Protein AF-A0A0Q2ML47-F1 (afdb_monomer_lite)

Foldseek 3Di:
DPDDQQPDDQPWWKKKWKWDPPAAIFIDIDGLAPSVVSDGCVVPVQVVADEDPGIKMFMDTVVQVPPQDTPDTNGDDDDPTPDMHYDPD

Radius of gyration: 14.0 Å; chains: 1; bounding box: 44×27×32 Å

Structure (mmCIF, N/CA/C/O backbone):
data_AF-A0A0Q2ML47-F1
#
_entry.id   AF-A0A0Q2ML47-F1
#
loop_
_atom_site.group_PDB
_atom_site.id
_atom_site.type_symbol
_atom_site.label_atom_id
_atom_site.label_alt_id
_atom_site.label_comp_id
_atom_site.label_asym_id
_atom_site.label_entity_id
_atom_site.label_seq_id
_atom_site.pdbx_PDB_ins_code
_atom_site.Cartn_x
_atom_site.Cartn_y
_atom_site.Cartn_z
_atom_site.occupancy
_atom_site.B_iso_or_equiv
_atom_site.auth_seq_id
_atom_site.auth_comp_id
_atom_site.auth_asym_id
_atom_site.auth_atom_id
_atom_site.pdbx_PDB_model_num
ATOM 1 N N . MET A 1 1 ? 28.254 -13.124 -17.550 1.00 42.06 1 MET A N 1
ATOM 2 C CA . MET A 1 1 ? 28.118 -12.096 -16.496 1.00 42.06 1 MET A CA 1
ATOM 3 C C . MET A 1 1 ? 26.900 -12.473 -15.676 1.00 42.06 1 MET A C 1
ATOM 5 O O . MET A 1 1 ? 25.880 -12.702 -16.309 1.00 42.06 1 MET A O 1
ATOM 9 N N . PRO A 1 2 ? 26.980 -12.616 -14.344 1.00 38.59 2 PRO A N 1
ATOM 10 C CA . PRO A 1 2 ? 25.771 -12.716 -13.537 1.00 38.59 2 PRO A CA 1
ATOM 11 C C . PRO A 1 2 ? 25.046 -11.365 -13.597 1.00 38.59 2 PRO A C 1
ATOM 13 O O . PRO A 1 2 ? 25.682 -10.323 -13.438 1.00 38.59 2 PRO A O 1
ATOM 16 N N . GLU A 1 3 ? 23.756 -11.383 -13.905 1.00 46.19 3 GLU A N 1
ATOM 17 C CA . GLU A 1 3 ? 22.917 -10.188 -14.022 1.00 46.19 3 GLU A CA 1
ATOM 18 C C . GLU A 1 3 ? 22.716 -9.569 -12.626 1.00 46.19 3 GLU A C 1
ATOM 20 O O . GLU A 1 3 ? 22.447 -10.277 -11.655 1.00 46.19 3 GLU A O 1
ATOM 25 N N . LEU A 1 4 ? 22.939 -8.256 -12.505 1.00 52.22 4 LEU A N 1
ATOM 26 C CA . LEU A 1 4 ? 22.783 -7.499 -11.257 1.00 52.22 4 LEU A CA 1
ATOM 27 C C . LEU A 1 4 ? 21.304 -7.490 -10.817 1.00 52.22 4 LEU A C 1
ATOM 29 O O . LEU A 1 4 ? 20.420 -7.634 -11.664 1.00 52.22 4 LEU A O 1
ATOM 33 N N . PRO A 1 5 ? 21.007 -7.354 -9.510 1.00 54.56 5 PRO A N 1
ATOM 34 C CA . PRO A 1 5 ? 19.650 -7.498 -8.993 1.00 54.56 5 PRO A CA 1
ATOM 35 C C . PRO A 1 5 ? 18.743 -6.420 -9.592 1.00 54.56 5 PRO A C 1
ATOM 37 O O . PRO A 1 5 ? 18.873 -5.253 -9.249 1.00 54.56 5 PRO A O 1
ATOM 40 N N . CYS A 1 6 ? 17.854 -6.846 -10.492 1.00 63.09 6 CYS A N 1
ATOM 41 C CA . CYS A 1 6 ? 16.721 -6.116 -11.056 1.00 63.09 6 CYS A CA 1
ATOM 42 C C . CYS A 1 6 ? 16.967 -4.589 -11.253 1.00 63.09 6 CYS A C 1
ATOM 44 O O . CYS A 1 6 ? 16.623 -3.791 -10.384 1.00 63.09 6 CYS A O 1
ATOM 46 N N . ASP A 1 7 ? 17.497 -4.180 -12.416 1.00 62.31 7 ASP A N 1
ATOM 47 C CA . ASP A 1 7 ? 17.780 -2.788 -12.861 1.00 62.31 7 ASP A CA 1
ATOM 48 C C . ASP A 1 7 ? 16.516 -1.893 -13.036 1.00 62.31 7 ASP A C 1
ATOM 50 O O . ASP A 1 7 ? 16.397 -1.078 -13.955 1.00 62.31 7 ASP A O 1
ATOM 54 N N . LEU A 1 8 ? 15.509 -2.049 -12.175 1.00 59.34 8 LEU A N 1
ATOM 55 C CA . LEU A 1 8 ? 14.292 -1.246 -12.206 1.00 59.34 8 LEU A CA 1
ATOM 56 C C . LEU A 1 8 ? 14.571 0.160 -11.643 1.00 59.34 8 LEU A C 1
ATOM 58 O O . LEU A 1 8 ? 15.196 0.289 -10.587 1.00 59.34 8 LEU A O 1
ATOM 62 N N . PRO A 1 9 ? 14.089 1.234 -12.298 1.00 56.78 9 PRO A N 1
ATOM 63 C CA . PRO A 1 9 ? 14.300 2.594 -11.823 1.00 56.78 9 PRO A CA 1
ATOM 64 C C . PRO A 1 9 ? 13.643 2.811 -10.450 1.00 56.78 9 PRO A C 1
ATOM 66 O O . PRO A 1 9 ? 12.425 2.904 -10.318 1.00 56.78 9 PRO A O 1
ATOM 69 N N . VAL A 1 10 ? 14.477 2.946 -9.418 1.00 55.72 10 VAL A N 1
ATOM 70 C CA . VAL A 1 10 ? 14.110 3.294 -8.035 1.00 55.72 10 VAL A CA 1
ATOM 71 C C . VAL A 1 10 ? 13.923 4.806 -7.885 1.00 55.72 10 VAL A C 1
ATOM 73 O O . VAL A 1 10 ? 14.621 5.457 -7.112 1.00 55.72 10 VAL A O 1
ATOM 76 N N . SER A 1 11 ? 13.029 5.419 -8.664 1.00 55.81 11 SER A N 1
ATOM 77 C CA . SER A 1 11 ? 12.875 6.883 -8.616 1.00 55.81 11 SER A CA 1
ATOM 78 C C . SER A 1 11 ? 11.821 7.375 -7.622 1.00 55.81 11 SER A C 1
ATOM 80 O O . SER A 1 11 ? 11.888 8.533 -7.222 1.00 55.81 11 SER A O 1
ATOM 82 N N . THR A 1 12 ? 10.903 6.529 -7.137 1.00 69.69 12 THR A N 1
ATOM 83 C CA . THR A 1 12 ? 9.960 6.888 -6.057 1.00 69.69 12 THR A CA 1
ATOM 84 C C . THR A 1 12 ? 9.515 5.655 -5.261 1.00 69.69 12 THR A C 1
ATOM 86 O O . THR A 1 12 ? 9.278 4.592 -5.825 1.00 69.69 12 THR A O 1
ATOM 89 N N . GLY A 1 13 ? 9.437 5.774 -3.932 1.00 88.31 13 GLY A N 1
ATOM 90 C CA . GLY A 1 13 ? 8.926 4.713 -3.056 1.00 88.31 13 GLY A CA 1
ATOM 91 C C . GLY A 1 13 ? 7.407 4.548 -3.165 1.00 88.31 13 GLY A C 1
ATOM 92 O O . GLY A 1 13 ? 6.701 5.472 -3.574 1.00 88.31 13 GLY A O 1
ATOM 93 N N . LEU A 1 14 ? 6.888 3.399 -2.742 1.00 93.94 14 LEU A N 1
ATOM 94 C CA . LEU A 1 14 ? 5.453 3.176 -2.555 1.00 93.94 14 LEU A CA 1
ATOM 95 C C . LEU A 1 14 ? 5.107 3.255 -1.066 1.00 93.94 14 LEU A C 1
ATOM 97 O O . LEU A 1 14 ? 5.943 2.973 -0.206 1.00 93.94 14 LEU A O 1
ATOM 101 N N . ILE A 1 15 ? 3.867 3.620 -0.756 1.00 96.00 15 ILE A N 1
ATOM 102 C CA . ILE A 1 15 ? 3.294 3.516 0.587 1.00 96.00 15 ILE A CA 1
ATOM 103 C C . ILE A 1 15 ? 2.154 2.513 0.517 1.00 96.00 15 ILE A C 1
ATOM 105 O O . ILE A 1 15 ? 1.251 2.672 -0.304 1.00 96.00 15 ILE A O 1
ATOM 109 N N . ILE A 1 16 ? 2.191 1.510 1.389 1.00 96.81 16 ILE A N 1
ATOM 110 C CA . ILE A 1 16 ? 1.085 0.577 1.604 1.00 96.81 16 ILE A CA 1
ATOM 111 C C . ILE A 1 16 ? 0.408 0.982 2.907 1.00 96.81 16 ILE A C 1
ATOM 113 O O . ILE A 1 16 ? 1.054 1.001 3.953 1.00 96.81 16 ILE A O 1
ATOM 117 N N . TRP A 1 17 ? -0.878 1.307 2.840 1.00 97.50 17 TRP A N 1
ATOM 118 C CA . TRP A 1 17 ? -1.744 1.573 3.985 1.00 97.50 17 TRP A CA 1
ATOM 119 C C . TRP A 1 17 ? -2.701 0.405 4.181 1.00 97.50 17 TRP A C 1
ATOM 121 O O . TRP A 1 17 ? -3.198 -0.153 3.203 1.00 97.50 17 TRP A O 1
ATOM 131 N N . GLN A 1 18 ? -2.954 0.036 5.430 1.00 96.81 18 GLN A N 1
ATOM 132 C CA . GLN A 1 18 ? -3.745 -1.131 5.789 1.00 96.81 18 GLN A CA 1
ATOM 133 C C . GLN A 1 18 ? -4.701 -0.808 6.936 1.00 96.81 18 GLN A C 1
ATOM 135 O O . GLN A 1 18 ? -4.291 -0.295 7.979 1.00 96.81 18 GLN A O 1
ATOM 140 N N . HIS A 1 19 ? -5.954 -1.193 6.729 1.00 96.50 19 HIS A N 1
ATOM 141 C CA . HIS A 1 19 ? -7.023 -1.271 7.708 1.00 96.50 19 HIS A CA 1
ATOM 142 C C . HIS A 1 19 ? -7.322 -2.733 8.023 1.00 96.50 19 HIS A C 1
ATOM 144 O O . HIS A 1 19 ? -7.341 -3.583 7.124 1.00 96.50 19 HIS A O 1
ATOM 150 N N . GLY A 1 20 ? -7.587 -3.014 9.295 1.00 95.19 20 GLY A N 1
ATOM 151 C CA . GLY A 1 20 ? -8.048 -4.320 9.740 1.00 95.19 20 GLY A CA 1
ATOM 152 C C . GLY A 1 20 ? -8.987 -4.212 10.944 1.00 95.19 20 GLY A C 1
ATOM 153 O O . GLY A 1 20 ? -8.863 -3.274 11.737 1.00 95.19 20 GLY A O 1
ATOM 154 N N . PRO A 1 21 ? -9.901 -5.179 11.135 1.00 94.06 21 PRO A N 1
ATOM 155 C CA . PRO A 1 21 ? -10.853 -5.147 12.239 1.00 94.06 21 PRO A CA 1
ATOM 156 C C . PRO A 1 21 ? -10.161 -5.169 13.607 1.00 94.06 21 PRO A C 1
ATOM 158 O O . PRO A 1 21 ? -9.292 -6.000 13.869 1.00 94.06 21 PRO A O 1
ATOM 161 N N . GLY A 1 22 ? -10.575 -4.274 14.506 1.00 94.12 22 GLY A N 1
ATOM 162 C CA . GLY A 1 22 ? -10.115 -4.260 15.900 1.00 94.12 22 GLY A CA 1
ATOM 163 C C . GLY A 1 22 ? -8.673 -3.786 16.113 1.00 94.12 22 GLY A C 1
ATOM 164 O O . GLY A 1 22 ? -8.186 -3.843 17.242 1.00 94.12 22 GLY A O 1
ATOM 165 N N . VAL A 1 23 ? -7.994 -3.297 15.071 1.00 93.75 23 VAL A N 1
ATOM 166 C CA . VAL A 1 23 ? -6.646 -2.723 15.167 1.00 93.75 23 VAL A CA 1
ATOM 167 C C . VAL A 1 23 ? -6.594 -1.336 14.520 1.00 93.75 23 VAL A C 1
ATOM 169 O O . VAL A 1 23 ? -7.314 -1.089 13.557 1.00 93.75 23 VAL A O 1
ATOM 172 N N . PRO A 1 24 ? -5.753 -0.412 15.020 1.00 95.88 24 PRO A N 1
ATOM 173 C CA . PRO A 1 24 ? -5.551 0.872 14.360 1.00 95.88 24 PRO A CA 1
ATOM 174 C C . PRO A 1 24 ? -4.925 0.707 12.974 1.00 95.88 24 PRO A C 1
ATOM 176 O O . PRO A 1 24 ? -4.074 -0.167 12.787 1.00 95.88 24 PRO A O 1
ATOM 179 N N . ASP A 1 25 ? -5.277 1.606 12.058 1.00 96.69 25 ASP A N 1
ATOM 180 C CA . ASP A 1 25 ? -4.707 1.658 10.713 1.00 96.69 25 ASP A CA 1
ATOM 181 C C . ASP A 1 25 ? -3.191 1.841 10.747 1.00 96.69 25 ASP A C 1
ATOM 183 O O . ASP A 1 25 ? -2.644 2.550 11.604 1.00 96.69 25 ASP A O 1
ATOM 187 N N . ARG A 1 26 ? -2.503 1.220 9.789 1.00 96.44 26 ARG A N 1
ATOM 188 C CA . ARG A 1 26 ? -1.038 1.232 9.695 1.00 96.44 26 ARG A CA 1
ATOM 189 C C . ARG A 1 26 ? -0.592 1.531 8.279 1.00 96.44 26 ARG A C 1
ATOM 191 O O . ARG A 1 26 ? -1.315 1.280 7.323 1.00 96.44 26 ARG A O 1
ATOM 198 N N . ALA A 1 27 ? 0.630 2.029 8.149 1.00 96.62 27 ALA A N 1
ATOM 199 C CA . ALA A 1 27 ? 1.257 2.211 6.853 1.00 96.62 27 ALA A CA 1
ATOM 200 C C . ALA A 1 27 ? 2.752 1.904 6.899 1.00 96.62 27 ALA A C 1
ATOM 202 O O . ALA A 1 27 ? 3.417 2.184 7.901 1.00 96.62 27 ALA A O 1
ATOM 203 N N . ILE A 1 28 ? 3.265 1.367 5.794 1.00 94.69 28 ILE A N 1
ATOM 204 C CA . ILE A 1 28 ? 4.676 1.032 5.588 1.00 94.69 28 ILE A CA 1
ATOM 205 C C . ILE A 1 28 ? 5.167 1.570 4.243 1.00 94.69 28 ILE A C 1
ATOM 207 O O . ILE A 1 28 ? 4.388 1.720 3.300 1.00 94.69 28 ILE A O 1
ATOM 211 N N . PHE A 1 29 ? 6.472 1.826 4.144 1.00 92.69 29 PHE A N 1
ATOM 212 C CA . PHE A 1 29 ? 7.113 2.030 2.849 1.00 92.69 29 PHE A CA 1
ATOM 213 C C . PHE A 1 29 ? 7.392 0.689 2.174 1.00 92.69 29 PHE A C 1
ATOM 215 O O . PHE A 1 29 ? 7.806 -0.272 2.822 1.00 92.69 29 PHE A O 1
ATOM 222 N N . ALA A 1 30 ? 7.208 0.658 0.859 1.00 90.25 30 ALA A N 1
ATOM 223 C CA . ALA A 1 30 ? 7.559 -0.459 0.002 1.00 90.25 30 ALA A CA 1
ATOM 224 C C . ALA A 1 30 ? 8.488 0.010 -1.124 1.00 90.25 30 ALA A C 1
ATOM 226 O O . ALA A 1 30 ? 8.383 1.135 -1.624 1.00 90.25 30 ALA A O 1
ATOM 227 N N . ASN A 1 31 ? 9.404 -0.869 -1.527 1.00 88.56 31 ASN A N 1
ATOM 228 C CA . ASN A 1 31 ? 10.228 -0.650 -2.711 1.00 88.56 31 ASN A CA 1
ATOM 229 C C . ASN A 1 31 ? 9.324 -0.736 -3.958 1.00 88.56 31 ASN A C 1
ATOM 231 O O . ASN A 1 31 ? 8.461 -1.614 -3.993 1.00 88.56 31 ASN A O 1
ATOM 235 N N . PRO A 1 32 ? 9.465 0.141 -4.968 1.00 88.50 32 PRO A N 1
ATOM 236 C CA . PRO A 1 32 ? 8.776 -0.012 -6.253 1.00 88.50 32 PRO A CA 1
ATOM 237 C C . PRO A 1 32 ? 9.157 -1.283 -7.022 1.00 88.50 32 PRO A C 1
ATOM 239 O O . PRO A 1 32 ? 8.391 -1.715 -7.881 1.00 88.50 32 PRO A O 1
ATOM 242 N N . ALA A 1 33 ? 10.311 -1.877 -6.719 1.00 88.12 33 ALA A N 1
ATOM 243 C CA . ALA A 1 33 ? 10.744 -3.165 -7.232 1.00 88.12 33 ALA A CA 1
ATOM 244 C C . ALA A 1 33 ? 10.567 -4.255 -6.167 1.00 88.12 33 ALA A C 1
ATOM 246 O O . ALA A 1 33 ? 11.120 -4.170 -5.065 1.00 88.12 33 ALA A O 1
ATOM 247 N N . ASP A 1 34 ? 9.850 -5.313 -6.527 1.00 85.75 34 ASP A N 1
ATOM 248 C CA . ASP A 1 34 ? 9.851 -6.565 -5.791 1.00 85.75 34 ASP A CA 1
ATOM 249 C C . ASP A 1 34 ? 11.154 -7.302 -6.110 1.00 85.75 34 ASP A C 1
ATOM 251 O O . ASP A 1 34 ? 11.281 -7.990 -7.126 1.00 85.75 34 ASP A O 1
ATOM 255 N N . ILE A 1 35 ? 12.138 -7.127 -5.230 1.00 82.56 35 ILE A N 1
ATOM 256 C CA . ILE A 1 35 ? 13.484 -7.692 -5.375 1.00 82.56 35 ILE A CA 1
ATOM 257 C C . ILE A 1 35 ? 13.507 -9.225 -5.327 1.00 82.56 35 ILE A C 1
ATOM 259 O O . ILE A 1 35 ? 14.484 -9.825 -5.765 1.00 82.56 35 ILE A O 1
ATOM 263 N N . TYR A 1 36 ? 12.457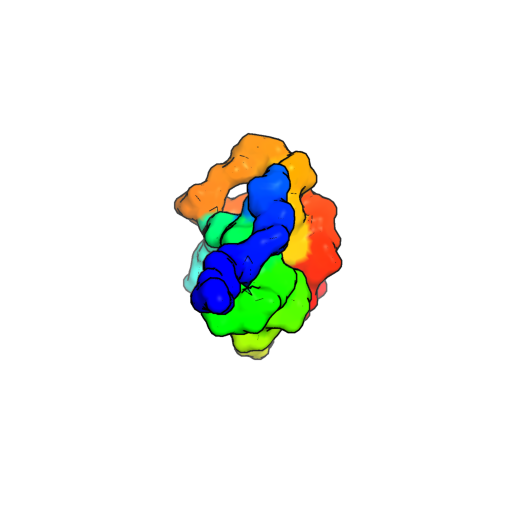 -9.863 -4.802 1.00 83.31 36 TYR A N 1
ATOM 264 C CA . TYR A 1 36 ? 12.379 -11.321 -4.715 1.00 83.31 36 TYR A CA 1
ATOM 265 C C . TYR A 1 36 ? 11.854 -11.931 -6.011 1.00 83.31 36 TYR A C 1
ATOM 267 O O . TYR A 1 36 ? 12.292 -13.010 -6.403 1.00 83.31 36 TYR A O 1
ATOM 275 N N . ASN A 1 37 ? 10.937 -11.234 -6.686 1.00 83.75 37 ASN A N 1
ATOM 276 C CA . ASN A 1 37 ? 10.345 -11.687 -7.945 1.00 83.75 37 ASN A CA 1
ATOM 277 C C . ASN A 1 37 ? 10.944 -11.004 -9.188 1.00 83.75 37 ASN A C 1
ATOM 279 O O . ASN A 1 37 ? 10.564 -11.356 -10.305 1.00 83.75 37 ASN A O 1
ATOM 283 N N . CYS A 1 38 ? 11.848 -10.032 -9.011 1.00 84.19 38 CYS A N 1
ATOM 284 C CA . CYS A 1 38 ? 12.357 -9.131 -10.053 1.00 84.19 38 CYS A CA 1
ATOM 285 C C . CYS A 1 38 ? 11.246 -8.555 -10.944 1.00 84.19 38 CYS A C 1
ATOM 287 O O . CYS A 1 38 ? 11.313 -8.589 -12.174 1.00 84.19 38 CYS A O 1
ATOM 289 N N . ARG A 1 39 ? 10.197 -8.028 -10.310 1.00 84.69 39 ARG A N 1
ATOM 290 C CA . ARG A 1 39 ? 9.046 -7.409 -10.981 1.00 84.69 39 ARG A CA 1
ATOM 291 C C . ARG A 1 39 ? 8.697 -6.079 -10.320 1.00 84.69 39 ARG A C 1
ATOM 293 O O . ARG A 1 39 ? 9.074 -5.862 -9.169 1.00 84.69 39 ARG A O 1
ATOM 300 N N . PRO A 1 40 ? 7.974 -5.180 -11.003 1.00 87.88 40 PRO A N 1
ATOM 301 C CA . PRO A 1 40 ? 7.336 -4.055 -10.337 1.00 87.88 40 PRO A CA 1
ATOM 302 C C . PRO A 1 40 ? 6.480 -4.541 -9.163 1.00 87.88 40 PRO A C 1
ATOM 304 O O . PRO A 1 40 ? 5.690 -5.471 -9.308 1.00 87.88 40 PRO A O 1
ATOM 307 N N . THR A 1 41 ? 6.586 -3.887 -8.009 1.00 90.75 41 THR A N 1
ATOM 308 C CA . THR A 1 41 ? 5.773 -4.212 -6.827 1.00 90.75 41 THR A CA 1
ATOM 309 C C . THR A 1 41 ? 4.285 -4.126 -7.137 1.00 90.75 41 THR A C 1
ATOM 311 O O . THR A 1 41 ? 3.510 -4.931 -6.640 1.00 90.75 41 THR A O 1
ATOM 314 N N . LEU A 1 42 ? 3.866 -3.211 -8.013 1.00 91.56 42 LEU A N 1
ATOM 315 C CA . LEU A 1 42 ? 2.468 -3.111 -8.440 1.00 91.56 42 LEU A CA 1
ATOM 316 C C . LEU A 1 42 ? 1.942 -4.390 -9.120 1.00 91.56 42 LEU A C 1
ATOM 318 O O . LEU A 1 42 ? 0.742 -4.647 -9.048 1.00 91.56 42 LEU A O 1
ATOM 322 N N . ASP A 1 43 ? 2.815 -5.225 -9.686 1.00 92.06 43 ASP A N 1
ATOM 323 C CA . ASP A 1 43 ? 2.424 -6.494 -10.307 1.00 92.06 43 ASP A CA 1
ATOM 324 C C . ASP A 1 43 ? 2.266 -7.625 -9.278 1.00 92.06 43 ASP A C 1
ATOM 326 O O . ASP A 1 43 ? 1.536 -8.587 -9.523 1.00 92.06 43 ASP A O 1
ATOM 330 N N . THR A 1 44 ? 2.943 -7.540 -8.127 1.00 91.56 44 THR A N 1
ATOM 331 C CA . THR A 1 44 ? 3.010 -8.636 -7.141 1.00 91.56 44 THR A CA 1
ATOM 332 C C . THR A 1 44 ? 2.330 -8.319 -5.807 1.00 91.56 44 THR A C 1
ATOM 334 O O . THR A 1 44 ? 1.919 -9.239 -5.097 1.00 91.56 44 THR A O 1
ATOM 337 N N . TRP A 1 45 ? 2.135 -7.040 -5.464 1.00 94.25 45 TRP A N 1
ATOM 338 C CA . TRP A 1 45 ? 1.742 -6.609 -4.114 1.00 94.25 45 TRP A CA 1
ATOM 339 C C . TRP A 1 45 ? 0.400 -7.175 -3.650 1.00 94.25 45 TRP A C 1
ATOM 341 O O . TRP A 1 45 ? 0.240 -7.454 -2.459 1.00 94.25 45 TRP A O 1
ATOM 351 N N . ARG A 1 46 ? -0.556 -7.358 -4.575 1.00 95.31 46 ARG A N 1
ATOM 352 C CA . ARG A 1 46 ? -1.920 -7.810 -4.257 1.00 95.31 46 ARG A CA 1
ATOM 353 C C . ARG A 1 46 ? -1.917 -9.157 -3.541 1.00 95.31 46 ARG A C 1
ATOM 355 O O . ARG A 1 46 ? -2.704 -9.347 -2.621 1.00 95.31 46 ARG A O 1
ATOM 362 N N . ALA A 1 47 ? -1.017 -10.064 -3.930 1.00 92.94 47 ALA A N 1
ATOM 363 C CA . ALA A 1 47 ? -0.915 -11.403 -3.352 1.00 92.94 47 ALA A CA 1
ATOM 364 C C . ALA A 1 47 ? -0.470 -11.392 -1.878 1.00 92.94 47 ALA A C 1
ATOM 366 O O . ALA A 1 47 ? -0.731 -12.347 -1.153 1.00 92.94 47 ALA A O 1
ATOM 367 N N . GLY A 1 48 ? 0.188 -10.316 -1.433 1.00 91.81 48 GLY A N 1
ATOM 368 C CA . GLY A 1 48 ? 0.643 -10.146 -0.053 1.00 91.81 48 GLY A CA 1
ATOM 369 C C . GLY A 1 48 ? -0.330 -9.390 0.854 1.00 91.81 48 GLY A C 1
ATOM 370 O O . GLY A 1 48 ? 0.001 -9.161 2.016 1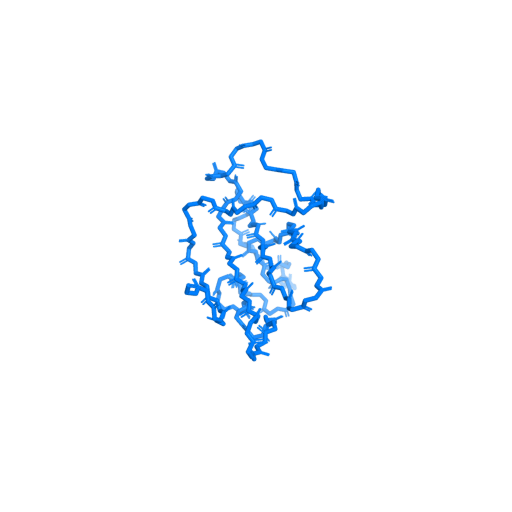.00 91.81 48 GLY A O 1
ATOM 371 N N . GLN A 1 49 ? -1.491 -8.956 0.352 1.00 95.19 49 GLN A N 1
ATOM 372 C CA . GLN A 1 49 ? -2.425 -8.166 1.155 1.00 95.19 49 GLN A CA 1
ATOM 373 C C . GLN A 1 49 ? -3.402 -9.049 1.939 1.00 95.19 49 GLN A C 1
ATOM 375 O O . GLN A 1 49 ? -3.883 -10.055 1.409 1.00 95.19 49 GLN A O 1
ATOM 380 N N . PRO A 1 50 ? -3.741 -8.676 3.187 1.00 92.31 50 PRO A N 1
ATOM 381 C CA . PRO A 1 50 ? -4.791 -9.355 3.929 1.00 92.31 50 PRO A CA 1
ATOM 382 C C . PRO A 1 50 ? -6.134 -9.222 3.204 1.00 92.31 50 PRO A C 1
ATOM 384 O O . PRO A 1 50 ? -6.451 -8.184 2.621 1.00 92.31 50 PRO A O 1
ATOM 387 N N . THR A 1 51 ? -6.928 -10.289 3.259 1.00 88.62 51 THR A N 1
ATOM 388 C CA . THR A 1 51 ? -8.267 -10.358 2.664 1.00 88.62 51 THR A CA 1
ATOM 389 C C . THR A 1 51 ? -9.279 -10.846 3.695 1.00 88.62 51 THR A C 1
ATOM 391 O O . THR A 1 51 ? -8.914 -11.480 4.686 1.00 88.62 51 THR A O 1
ATOM 394 N N . GLY A 1 52 ? -10.554 -10.547 3.457 1.00 90.75 52 GLY A N 1
ATOM 395 C CA . GLY A 1 52 ? -11.665 -10.917 4.330 1.00 90.75 52 GLY A CA 1
ATOM 396 C C . GLY A 1 52 ? -12.417 -9.702 4.882 1.00 90.75 52 GLY A C 1
ATOM 397 O O . GLY A 1 52 ? -11.980 -8.568 4.669 1.00 90.75 52 GLY A O 1
ATOM 398 N N . PRO A 1 53 ? -13.538 -9.940 5.589 1.00 93.19 53 PRO A N 1
ATOM 399 C CA . PRO A 1 53 ? -14.441 -8.882 6.023 1.00 93.19 53 PRO A CA 1
ATOM 400 C C . PRO A 1 53 ? -13.743 -7.785 6.828 1.00 93.19 53 PRO A C 1
ATOM 402 O O . PRO A 1 53 ? -13.125 -8.061 7.858 1.00 93.19 53 PRO A O 1
ATOM 405 N N . GLY A 1 54 ? -13.863 -6.542 6.363 1.00 93.31 54 GLY A N 1
ATOM 406 C CA . GLY A 1 54 ? -13.322 -5.364 7.050 1.00 93.31 54 GLY A CA 1
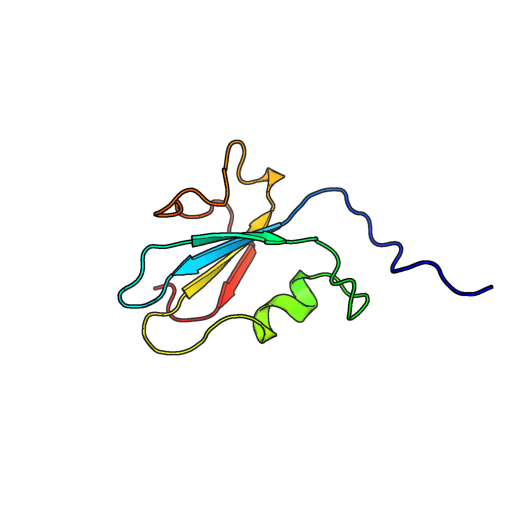ATOM 407 C C . GLY A 1 54 ? -11.804 -5.187 6.946 1.00 93.31 54 GLY A C 1
ATOM 408 O O . GLY A 1 54 ? -11.256 -4.310 7.609 1.00 93.31 54 GLY A O 1
ATOM 409 N N . TYR A 1 55 ? -11.106 -5.978 6.127 1.00 96.56 55 TYR A N 1
ATOM 410 C CA . TYR A 1 55 ? -9.730 -5.669 5.739 1.00 96.56 55 TYR A CA 1
ATOM 411 C C . TYR A 1 55 ? -9.718 -4.808 4.484 1.00 96.56 55 TYR A C 1
ATOM 413 O O . TYR A 1 55 ? -10.394 -5.117 3.505 1.00 96.56 55 TYR A O 1
ATOM 421 N N . CYS A 1 56 ? -8.897 -3.762 4.482 1.00 96.81 56 CYS A N 1
ATOM 422 C CA . CYS A 1 56 ? -8.669 -2.938 3.303 1.00 96.81 56 CYS A CA 1
ATOM 423 C C . CYS A 1 56 ? -7.198 -2.543 3.227 1.00 96.81 56 CYS A C 1
ATOM 425 O O . CYS A 1 56 ? -6.649 -1.978 4.168 1.00 96.81 56 CYS A O 1
ATOM 427 N N . SER A 1 57 ? -6.561 -2.808 2.093 1.00 97.81 57 SER A N 1
ATOM 428 C CA . SER A 1 57 ? -5.202 -2.356 1.801 1.00 97.81 57 SER A CA 1
ATOM 429 C C . SER A 1 57 ? -5.217 -1.422 0.601 1.00 97.81 57 SER A C 1
ATOM 431 O O . SER A 1 57 ? -5.894 -1.692 -0.390 1.00 97.81 57 SER A O 1
ATOM 433 N N . LYS A 1 58 ? -4.468 -0.325 0.675 1.00 97.81 58 LYS A N 1
ATOM 434 C CA . LYS A 1 58 ? -4.340 0.682 -0.385 1.00 97.81 58 LYS A CA 1
ATOM 435 C C . LYS A 1 58 ? -2.867 0.935 -0.650 1.00 97.81 58 LYS A C 1
ATOM 437 O O . LYS A 1 58 ? -2.079 0.982 0.293 1.00 97.81 58 LYS A O 1
ATOM 442 N N . ILE A 1 59 ? -2.504 1.138 -1.910 1.00 97.69 59 ILE A N 1
ATOM 443 C CA . ILE A 1 59 ? -1.137 1.486 -2.298 1.00 97.69 59 ILE A CA 1
ATOM 444 C C . ILE A 1 59 ? -1.117 2.789 -3.093 1.00 97.69 59 ILE A C 1
ATOM 446 O O . ILE A 1 59 ? -2.000 3.044 -3.914 1.00 97.69 59 ILE A O 1
ATOM 450 N N . ALA A 1 60 ? -0.124 3.634 -2.835 1.00 96.69 60 ALA 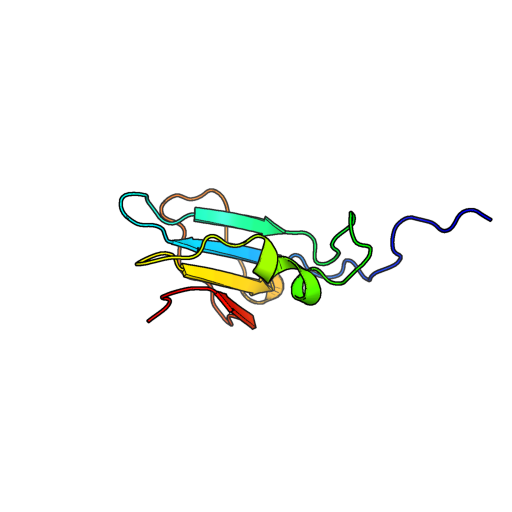A N 1
ATOM 451 C CA . ALA A 1 60 ? 0.079 4.891 -3.551 1.00 96.69 60 ALA A CA 1
ATOM 452 C C . ALA A 1 60 ? 1.569 5.224 -3.681 1.00 96.69 60 ALA A C 1
ATOM 454 O O . ALA A 1 60 ? 2.397 4.728 -2.913 1.00 96.69 60 ALA A O 1
ATOM 455 N N . TRP A 1 61 ? 1.912 6.106 -4.619 1.00 94.50 61 TRP A N 1
ATOM 456 C CA . TRP A 1 61 ? 3.260 6.658 -4.718 1.00 94.50 61 TRP A CA 1
ATOM 457 C C . TRP A 1 61 ? 3.538 7.573 -3.524 1.00 94.50 61 TRP A C 1
ATOM 459 O O . TRP A 1 61 ? 2.693 8.386 -3.132 1.00 94.50 61 TRP A O 1
ATOM 469 N N . SER A 1 62 ? 4.742 7.487 -2.956 1.00 93.31 62 SER A N 1
ATOM 470 C CA . SER A 1 62 ? 5.140 8.375 -1.859 1.00 93.31 62 SER A CA 1
ATOM 471 C C . SER A 1 62 ? 5.222 9.836 -2.306 1.00 93.31 62 SER A C 1
ATOM 473 O O . SER A 1 62 ? 4.833 10.730 -1.560 1.00 93.31 62 SER A O 1
ATOM 475 N N . ALA A 1 63 ? 5.638 10.079 -3.552 1.00 92.19 63 ALA A N 1
ATOM 476 C CA . ALA A 1 63 ? 5.681 11.412 -4.154 1.00 92.19 63 ALA A CA 1
ATOM 477 C C . ALA A 1 63 ? 4.298 12.087 -4.227 1.00 92.19 63 ALA A C 1
ATOM 479 O O . ALA A 1 63 ? 4.196 13.308 -4.132 1.00 92.19 63 ALA A O 1
ATOM 480 N N . ASP A 1 64 ? 3.230 11.296 -4.332 1.00 94.62 64 ASP A N 1
ATOM 481 C CA . ASP A 1 64 ? 1.846 11.774 -4.327 1.00 94.62 64 ASP A CA 1
ATOM 482 C C . ASP A 1 64 ? 1.294 12.049 -2.917 1.00 94.62 64 ASP A C 1
ATOM 484 O O . ASP A 1 64 ? 0.209 12.618 -2.756 1.00 94.62 64 ASP A O 1
ATOM 488 N N . ASN A 1 65 ? 2.058 11.677 -1.889 1.00 94.25 65 ASN A N 1
ATOM 489 C CA . ASN A 1 65 ? 1.730 11.800 -0.476 1.00 94.25 65 ASN A CA 1
ATOM 490 C C . ASN A 1 65 ? 2.843 12.567 0.272 1.00 94.25 65 ASN A C 1
ATOM 492 O O . ASN A 1 65 ? 3.460 12.028 1.194 1.00 94.25 65 ASN A O 1
ATOM 496 N N . PRO A 1 66 ? 3.135 13.828 -0.106 1.00 93.31 66 PRO A N 1
ATOM 497 C CA . PRO A 1 66 ? 4.218 14.591 0.505 1.00 93.31 66 PRO A CA 1
ATOM 498 C C . PRO A 1 66 ? 3.972 14.799 2.005 1.00 93.31 66 PRO A C 1
ATOM 500 O O . PRO A 1 66 ? 2.874 15.174 2.421 1.00 93.31 66 PRO A O 1
ATOM 503 N N . GLY A 1 67 ? 5.006 14.560 2.815 1.00 91.00 67 GLY A N 1
ATOM 504 C CA . GLY A 1 67 ? 4.941 14.670 4.276 1.00 91.00 67 GLY A CA 1
ATOM 505 C C . GLY A 1 67 ? 4.278 13.482 4.980 1.00 91.00 67 GLY A C 1
ATOM 506 O O . GLY A 1 67 ? 4.094 13.532 6.193 1.00 91.00 67 GLY A O 1
ATOM 507 N N . TYR A 1 68 ? 3.922 12.418 4.255 1.00 92.88 68 TYR A N 1
ATOM 508 C CA . TYR A 1 68 ? 3.394 11.205 4.867 1.00 92.88 68 TYR A CA 1
ATOM 509 C C . TYR A 1 68 ? 4.490 10.467 5.647 1.00 92.88 68 TYR A C 1
ATOM 511 O O . TYR A 1 68 ? 5.553 10.164 5.104 1.00 92.88 68 TYR A O 1
ATOM 519 N N . ILE A 1 69 ? 4.221 10.160 6.917 1.00 90.50 69 ILE A N 1
ATOM 520 C CA . ILE A 1 69 ? 5.159 9.485 7.820 1.00 90.50 69 ILE A CA 1
ATOM 521 C C . ILE A 1 69 ? 4.599 8.091 8.139 1.00 90.50 69 ILE A C 1
ATOM 523 O O . ILE A 1 69 ? 3.724 7.973 9.003 1.00 90.50 69 ILE A O 1
ATOM 527 N N . PRO A 1 70 ? 5.058 7.022 7.463 1.00 83.31 70 PRO A N 1
ATOM 528 C CA . PRO A 1 70 ? 4.686 5.670 7.864 1.00 83.31 70 PRO A CA 1
ATOM 529 C C . PRO A 1 70 ? 5.217 5.350 9.267 1.00 83.31 70 PRO A C 1
ATOM 531 O O . PRO A 1 70 ? 6.268 5.837 9.682 1.00 83.31 70 PRO A O 1
ATOM 534 N N . GLY A 1 71 ? 4.451 4.553 10.014 1.00 86.38 71 GLY A N 1
ATOM 535 C CA . GLY A 1 71 ? 4.690 4.261 11.434 1.00 86.38 71 GLY A CA 1
ATOM 536 C C . GLY A 1 71 ? 3.876 5.113 12.418 1.00 86.38 71 GLY A C 1
ATOM 537 O O . GLY A 1 71 ? 3.715 4.710 13.570 1.00 86.38 71 GLY A O 1
ATOM 538 N N . VAL A 1 72 ? 3.292 6.239 11.986 1.00 92.06 72 VAL A N 1
ATOM 539 C CA . VAL A 1 72 ? 2.298 6.964 12.797 1.00 92.06 72 VAL A CA 1
ATOM 540 C C . VAL A 1 72 ? 1.031 6.117 12.917 1.00 92.06 72 VAL A C 1
ATOM 542 O O . VAL A 1 72 ? 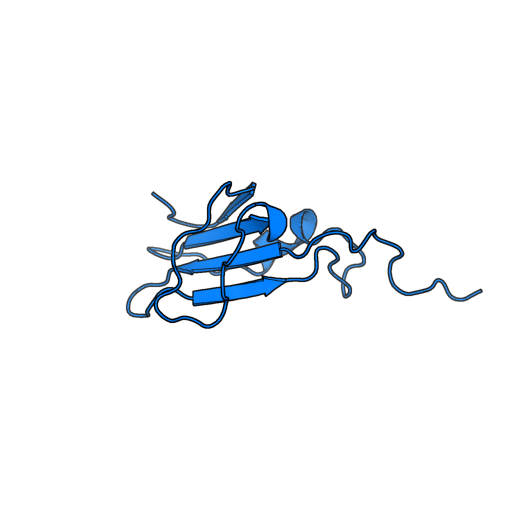0.544 5.584 11.923 1.00 92.06 72 VAL A O 1
ATOM 545 N N . THR A 1 73 ? 0.512 5.984 14.140 1.00 91.00 73 THR A N 1
ATOM 546 C CA . THR A 1 73 ? -0.672 5.171 14.445 1.00 91.00 73 THR A CA 1
ATOM 547 C C . THR A 1 73 ? -1.735 6.025 15.154 1.00 91.00 73 THR A C 1
ATOM 549 O O . THR A 1 73 ? -1.420 6.598 16.199 1.00 91.00 73 THR A O 1
ATOM 552 N N . PRO A 1 74 ? -2.982 6.099 14.647 1.00 92.44 74 PRO A N 1
ATOM 553 C CA . PRO A 1 74 ? -3.449 5.492 13.399 1.00 92.44 74 PRO A CA 1
ATOM 554 C C . PRO A 1 74 ? -2.846 6.179 12.167 1.00 92.44 74 PRO A C 1
ATOM 556 O O . PRO A 1 74 ? -2.638 7.394 12.146 1.00 92.44 74 PRO A O 1
ATOM 559 N N . ALA A 1 75 ? -2.566 5.389 11.135 1.00 96.38 75 ALA A N 1
ATOM 560 C CA . ALA A 1 75 ? -2.053 5.899 9.875 1.00 96.38 75 ALA A CA 1
ATOM 561 C C . ALA A 1 75 ? -3.147 6.665 9.120 1.00 96.38 75 ALA A C 1
ATOM 563 O O . ALA A 1 75 ? -4.242 6.150 8.897 1.00 96.38 75 ALA A O 1
ATOM 564 N N . ALA A 1 76 ? -2.841 7.886 8.681 1.00 95.62 76 ALA A N 1
ATOM 565 C CA . ALA A 1 76 ? -3.775 8.683 7.892 1.00 95.62 76 ALA A CA 1
ATOM 566 C C . ALA A 1 76 ? -4.079 8.012 6.532 1.00 95.62 76 ALA A C 1
ATOM 568 O O . ALA A 1 76 ? -3.204 7.341 5.981 1.00 95.62 76 ALA A O 1
ATOM 569 N N . PRO A 1 77 ? -5.267 8.213 5.938 1.00 95.06 77 PRO A N 1
ATOM 570 C CA . PRO A 1 77 ? -5.571 7.685 4.609 1.00 95.06 77 PRO A CA 1
ATOM 571 C C . PRO A 1 77 ? -4.611 8.199 3.525 1.00 95.06 77 PRO A C 1
ATOM 573 O O . PRO A 1 77 ? -4.156 9.345 3.572 1.00 95.06 77 PRO A O 1
ATOM 576 N N . LEU A 1 78 ? -4.342 7.366 2.515 1.00 96.50 78 LEU A N 1
ATOM 577 C CA . LEU A 1 78 ? -3.530 7.748 1.355 1.00 96.50 78 LEU A CA 1
ATOM 578 C C . LEU A 1 78 ? -4.304 8.641 0.380 1.00 96.50 78 LEU A C 1
ATOM 580 O O . LEU A 1 78 ? -5.506 8.475 0.159 1.00 96.50 78 LEU A O 1
ATOM 584 N N . LYS A 1 79 ? -3.578 9.550 -0.268 1.00 95.88 79 LYS A N 1
ATOM 585 C CA . LYS A 1 79 ? -4.011 10.319 -1.438 1.00 95.88 79 LYS A CA 1
ATOM 586 C C . LYS A 1 79 ? -3.562 9.608 -2.715 1.00 95.88 79 LYS A C 1
ATOM 588 O O . LYS A 1 79 ? -2.543 8.920 -2.709 1.00 95.88 79 LYS A O 1
ATOM 593 N N . LYS A 1 80 ? -4.311 9.823 -3.807 1.00 95.44 80 LYS A N 1
ATOM 594 C CA . LYS A 1 80 ? -4.034 9.271 -5.150 1.00 95.44 80 LYS A CA 1
ATOM 595 C C . LYS A 1 80 ? -3.710 7.771 -5.109 1.00 95.44 80 LYS A C 1
ATOM 597 O O . LYS A 1 80 ? -2.652 7.326 -5.542 1.00 95.44 80 LYS A O 1
ATOM 602 N N . VAL A 1 81 ? -4.633 7.009 -4.529 1.00 96.94 81 VAL A N 1
ATOM 603 C CA . VAL A 1 81 ? -4.550 5.547 -4.461 1.00 96.94 81 VAL A CA 1
ATOM 604 C C . VAL A 1 81 ? -4.418 4.990 -5.880 1.00 96.94 81 VAL A C 1
ATOM 606 O O . VAL A 1 81 ? -5.240 5.301 -6.739 1.00 96.94 81 VAL A O 1
ATOM 609 N N . ILE A 1 82 ? -3.371 4.198 -6.108 1.00 96.81 82 ILE A N 1
ATOM 610 C CA . ILE A 1 82 ? -3.097 3.522 -7.383 1.00 96.81 82 ILE A CA 1
ATOM 611 C C . ILE A 1 82 ? -3.958 2.266 -7.481 1.00 96.81 82 ILE A C 1
ATOM 613 O O . ILE A 1 82 ? -4.555 1.996 -8.518 1.00 96.81 82 ILE A O 1
ATOM 617 N N . ASP A 1 83 ? -3.999 1.496 -6.394 1.00 96.69 83 ASP A N 1
ATOM 618 C CA . ASP A 1 83 ? -4.711 0.229 -6.323 1.00 96.69 83 ASP A CA 1
ATOM 619 C C . ASP A 1 83 ? -5.155 -0.074 -4.882 1.00 96.69 83 ASP A C 1
ATOM 621 O O . ASP A 1 83 ? -4.609 0.464 -3.909 1.00 96.69 83 ASP A O 1
ATOM 625 N N . GLN A 1 84 ? -6.163 -0.934 -4.750 1.00 96.88 84 GLN A N 1
ATOM 626 C CA . GLN A 1 84 ? -6.722 -1.355 -3.472 1.00 96.88 84 GLN A CA 1
ATOM 627 C C . GLN A 1 84 ? -7.164 -2.826 -3.473 1.00 96.88 84 GLN A C 1
ATOM 629 O O . GLN A 1 84 ? -7.580 -3.3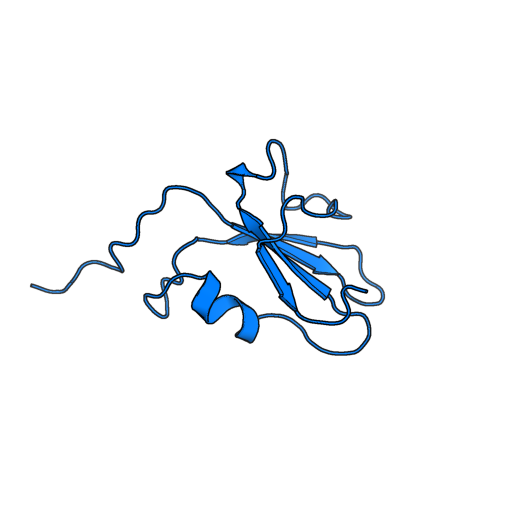78 -4.496 1.00 96.88 84 GLN A O 1
ATOM 634 N N . VAL A 1 85 ? -7.095 -3.456 -2.299 1.00 96.81 85 VAL A N 1
ATOM 635 C CA . VAL A 1 85 ? -7.480 -4.854 -2.056 1.00 96.81 85 VAL A CA 1
ATOM 636 C C . VAL A 1 85 ? -8.359 -4.933 -0.809 1.00 96.81 85 VAL A C 1
ATOM 638 O O . VAL A 1 85 ? -7.998 -4.380 0.227 1.00 96.81 85 VAL A O 1
ATOM 641 N N . GLY A 1 86 ? -9.480 -5.653 -0.901 1.00 94.06 86 GLY A N 1
ATOM 642 C CA . GLY A 1 86 ? -10.414 -5.876 0.209 1.00 94.06 86 GLY A CA 1
ATOM 643 C C . GLY A 1 86 ? -11.595 -4.900 0.242 1.00 94.06 86 GLY A C 1
ATOM 644 O O . GLY A 1 86 ? -11.913 -4.248 -0.756 1.00 94.06 86 GLY A O 1
ATOM 645 N N . ASP A 1 87 ? -12.236 -4.806 1.404 1.00 90.81 87 ASP A N 1
ATOM 646 C CA . ASP A 1 87 ? -13.484 -4.075 1.644 1.00 90.81 87 ASP A CA 1
ATOM 647 C C . ASP A 1 87 ? -13.212 -2.584 1.896 1.00 90.81 87 ASP A C 1
ATOM 649 O O . ASP A 1 87 ? -13.418 -2.050 2.982 1.00 90.81 87 ASP A O 1
ATOM 653 N N . CYS A 1 88 ? -12.706 -1.888 0.882 1.00 84.31 88 CYS A N 1
ATOM 654 C CA . CYS A 1 88 ? -12.335 -0.470 0.961 1.00 84.31 88 CYS A CA 1
ATOM 655 C C . CYS A 1 88 ? -13.512 0.510 0.755 1.00 84.31 88 CYS A C 1
ATOM 657 O O . CYS A 1 88 ? -13.279 1.626 0.276 1.00 84.31 88 CYS A O 1
ATOM 659 N N . SER A 1 89 ? -14.740 0.065 1.053 1.00 67.56 89 SER A N 1
ATOM 660 C CA . SER A 1 89 ? -16.015 0.739 0.728 1.00 67.56 89 SER A CA 1
ATOM 661 C C . SER A 1 89 ? -16.439 1.750 1.783 1.00 67.56 89 SER A C 1
ATOM 663 O O . SER A 1 89 ? -16.324 1.413 2.980 1.00 67.56 89 SER A O 1
#

Organism: Mycobacterium gordonae (NCBI:txid1778)

pLDDT: mean 87.35, std 14.04, range [38.59, 97.81]

Secondary structure (DSSP, 8-state):
-PPPS------S-EEEEEEETTEEEEEEEE-SEETTTTEEHHHHGGGGS--STT-EEEEEEGGGSTT--TT-SSPPPPSS--EEEE---

Sequence (89 aa):
MPELPCDLPVSTGLIIWQHGPGVPDRAIFANPADIYNCRPTLDTWRAGQPTGPGYCSKIAWSADNPGYIPGVTPAAPLKKVIDQVGDCS